Protein AF-A0A6N9H5B5-F1 (afdb_monomer_lite)

pLDDT: mean 84.83, std 9.29, range [54.19, 92.25]

Organism: NCBI:txid2695267

Secondary structure (DSSP, 8-state):
--HHHHHHHHTT-EEEESS-TTSSSEEEEEE-TTS-SEEEEEEE--HHHHHHHHH-SBPPP-

Structure (mmCIF, N/CA/C/O backbone):
data_AF-A0A6N9H5B5-F1
#
_entry.id   AF-A0A6N9H5B5-F1
#
loop_
_atom_site.group_PDB
_atom_site.id
_atom_site.type_symbol
_atom_site.label_atom_id
_atom_site.label_alt_id
_atom_site.label_comp_id
_atom_site.label_asym_id
_atom_site.label_entity_id
_atom_site.label_seq_id
_atom_site.pdbx_PDB_ins_code
_atom_site.Cartn_x
_atom_site.Cartn_y
_atom_site.Cartn_z
_atom_site.occupancy
_atom_site.B_iso_or_equiv
_atom_site.auth_seq_id
_atom_site.auth_comp_id
_atom_site.auth_asym_id
_atom_site.auth_atom_id
_atom_site.pdbx_PDB_model_num
ATOM 1 N N . MET A 1 1 ? -1.484 -7.632 -10.089 1.00 82.88 1 MET A N 1
ATOM 2 C CA . MET A 1 1 ? -1.786 -6.759 -8.942 1.00 82.88 1 MET A CA 1
ATOM 3 C C . MET A 1 1 ? -1.598 -7.595 -7.694 1.00 82.88 1 MET A C 1
ATOM 5 O O . MET A 1 1 ? -2.034 -8.741 -7.663 1.00 82.88 1 MET A O 1
ATOM 9 N N . ASP A 1 2 ? -0.855 -7.060 -6.731 1.00 89.75 2 ASP A N 1
ATOM 10 C CA . ASP A 1 2 ? -0.527 -7.696 -5.458 1.00 89.75 2 ASP A CA 1
ATOM 11 C C . ASP A 1 2 ? -1.784 -7.927 -4.590 1.00 89.75 2 ASP A C 1
ATOM 13 O O . ASP A 1 2 ? -2.489 -6.966 -4.259 1.00 89.75 2 ASP A O 1
ATOM 17 N N . PRO A 1 3 ? -2.060 -9.177 -4.176 1.00 90.94 3 PRO A N 1
ATOM 18 C CA . PRO A 1 3 ? -3.291 -9.523 -3.473 1.00 90.94 3 PRO A CA 1
ATOM 19 C C . PRO A 1 3 ? -3.329 -9.016 -2.026 1.00 90.94 3 PRO A C 1
ATOM 21 O O . PRO A 1 3 ? -4.414 -8.847 -1.467 1.00 90.94 3 PRO A O 1
ATOM 24 N N . ALA A 1 4 ? -2.179 -8.786 -1.382 1.00 90.31 4 ALA A N 1
ATOM 25 C CA . ALA A 1 4 ? -2.151 -8.237 -0.028 1.00 90.31 4 ALA A CA 1
ATOM 26 C C . ALA A 1 4 ? -2.553 -6.758 -0.048 1.00 90.31 4 ALA A C 1
ATOM 28 O O . ALA A 1 4 ? -3.373 -6.331 0.769 1.00 90.31 4 ALA A O 1
ATOM 29 N N . PHE A 1 5 ? -2.052 -6.009 -1.031 1.00 90.62 5 PHE A N 1
ATOM 30 C CA . PHE A 1 5 ? -2.439 -4.622 -1.250 1.00 90.62 5 PHE A CA 1
ATOM 31 C C . PHE A 1 5 ? -3.924 -4.479 -1.613 1.00 90.62 5 PHE A C 1
ATOM 33 O O . PHE A 1 5 ? -4.617 -3.633 -1.048 1.00 90.62 5 PHE A O 1
ATOM 40 N N . GLU A 1 6 ? -4.455 -5.333 -2.494 1.00 91.50 6 GLU A N 1
ATOM 41 C CA . GLU A 1 6 ? -5.885 -5.306 -2.836 1.00 91.50 6 GLU A CA 1
ATOM 42 C C . GLU A 1 6 ? -6.780 -5.577 -1.627 1.00 91.50 6 GLU A C 1
ATOM 44 O O . GLU A 1 6 ? -7.755 -4.858 -1.406 1.00 91.50 6 GLU A O 1
ATOM 49 N N . ARG A 1 7 ? -6.433 -6.570 -0.800 1.00 91.94 7 ARG A N 1
ATOM 50 C CA . ARG A 1 7 ? -7.184 -6.866 0.428 1.00 91.94 7 ARG A CA 1
ATOM 51 C C . ARG A 1 7 ? -7.176 -5.694 1.403 1.00 91.94 7 ARG A C 1
ATOM 53 O O . ARG A 1 7 ? -8.198 -5.435 2.031 1.00 91.94 7 ARG A O 1
ATOM 60 N N . TRP A 1 8 ? -6.053 -4.988 1.518 1.00 90.88 8 TRP A N 1
ATOM 61 C CA . TRP A 1 8 ? -5.951 -3.799 2.360 1.00 90.88 8 TRP A CA 1
ATOM 62 C C . TRP A 1 8 ? -6.873 -2.677 1.885 1.00 90.88 8 TRP A C 1
ATOM 64 O O . TRP A 1 8 ? -7.664 -2.147 2.664 1.00 90.88 8 TRP A O 1
ATOM 74 N N . ARG A 1 9 ? -6.831 -2.376 0.584 1.00 89.38 9 ARG A N 1
ATOM 75 C CA . ARG A 1 9 ? -7.704 -1.376 -0.039 1.00 89.38 9 ARG A CA 1
ATOM 76 C C . ARG A 1 9 ? -9.178 -1.728 0.107 1.00 89.38 9 ARG A C 1
ATOM 78 O O . ARG A 1 9 ? -9.981 -0.865 0.440 1.00 89.38 9 ARG A O 1
ATOM 85 N N . ALA A 1 10 ? -9.532 -2.993 -0.116 1.00 89.56 10 ALA A N 1
ATOM 86 C CA . ALA A 1 10 ? -10.903 -3.475 0.023 1.00 89.56 10 ALA A CA 1
ATOM 87 C C . ALA A 1 10 ? -11.421 -3.383 1.468 1.00 89.56 10 ALA A C 1
ATOM 89 O O . ALA A 1 10 ? -12.621 -3.227 1.676 1.00 89.56 10 ALA A O 1
ATOM 90 N N . ALA A 1 11 ? -10.528 -3.449 2.460 1.00 88.19 11 ALA A N 1
ATOM 91 C CA . ALA A 1 11 ? -10.861 -3.247 3.867 1.00 88.19 11 ALA A CA 1
ATOM 92 C C . ALA A 1 11 ? -11.003 -1.762 4.263 1.00 88.19 11 ALA A C 1
ATOM 94 O O . ALA A 1 11 ? -11.281 -1.483 5.426 1.00 88.19 11 ALA A O 1
ATOM 95 N N . GLY A 1 12 ? -10.800 -0.820 3.333 1.00 87.62 12 GLY A N 1
ATOM 96 C CA . GLY A 1 12 ? -10.814 0.619 3.616 1.00 87.62 12 GLY A CA 1
ATOM 97 C C . GLY A 1 12 ? -9.518 1.140 4.243 1.00 87.62 12 GLY A C 1
ATOM 98 O O . GLY A 1 12 ? -9.486 2.252 4.754 1.00 87.62 12 GLY A O 1
ATOM 99 N N . GLY A 1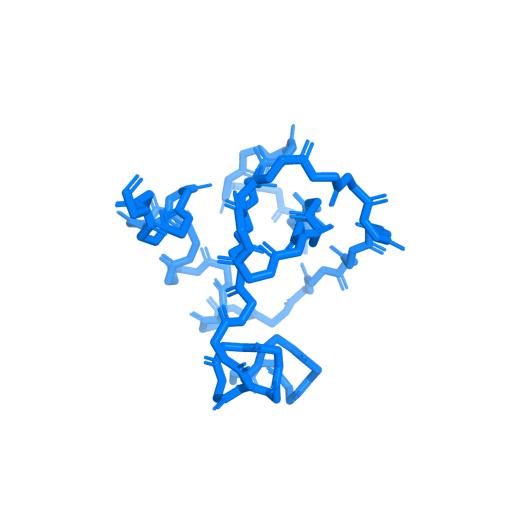 13 ? -8.441 0.352 4.226 1.00 88.56 13 GLY A N 1
ATOM 100 C CA . GLY A 1 13 ? -7.149 0.792 4.739 1.00 88.56 13 GLY A CA 1
ATOM 101 C C . GLY A 1 13 ? -6.540 1.902 3.881 1.00 88.56 13 GLY A C 1
ATOM 102 O O . GLY A 1 13 ? -6.611 1.865 2.649 1.00 88.56 13 GLY A O 1
ATOM 103 N N . THR A 1 14 ? -5.888 2.864 4.530 1.00 91.38 14 THR A N 1
ATOM 104 C CA . THR A 1 14 ? -5.141 3.934 3.858 1.00 91.38 14 THR A CA 1
ATOM 105 C C . THR A 1 14 ? -3.676 3.526 3.703 1.00 91.38 14 THR A C 1
ATOM 107 O O . THR A 1 14 ? -3.207 2.552 4.303 1.00 91.38 14 THR A O 1
ATOM 110 N N . TRP A 1 15 ? -2.924 4.206 2.844 1.00 92.00 15 TRP A N 1
ATOM 111 C CA . TRP A 1 15 ? -1.528 3.850 2.604 1.00 92.00 15 TRP A CA 1
ATOM 112 C C . TRP A 1 15 ? -0.674 5.054 2.247 1.00 92.00 15 TRP A C 1
ATOM 114 O O . TRP A 1 15 ? -1.185 6.100 1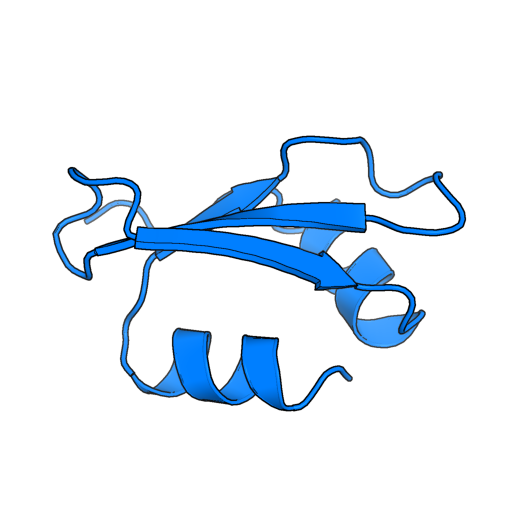.854 1.00 92.00 15 TRP A O 1
ATOM 124 N N . ARG A 1 16 ? 0.642 4.881 2.355 1.00 90.94 16 ARG A N 1
ATOM 125 C CA . ARG A 1 16 ? 1.631 5.855 1.908 1.00 90.94 16 ARG A CA 1
ATOM 126 C C . ARG A 1 16 ? 2.844 5.162 1.313 1.00 90.94 16 ARG A C 1
ATOM 128 O O . ARG A 1 16 ? 3.482 4.339 1.960 1.00 90.94 16 ARG A O 1
ATOM 135 N N . VAL A 1 17 ? 3.202 5.521 0.093 1.00 91.38 17 VAL A N 1
ATOM 136 C CA . VAL A 1 17 ? 4.419 5.043 -0.558 1.00 91.38 17 VAL A CA 1
ATOM 137 C C . VAL A 1 17 ? 5.643 5.635 0.146 1.00 91.38 17 VAL A C 1
ATOM 139 O O . VAL A 1 17 ? 5.777 6.849 0.287 1.00 91.38 17 VAL A O 1
ATOM 142 N N . LEU A 1 18 ? 6.538 4.760 0.604 1.00 88.81 18 LEU A N 1
ATOM 143 C CA . LEU A 1 18 ? 7.785 5.109 1.286 1.00 88.81 18 LEU A CA 1
ATOM 144 C C . LEU A 1 18 ? 8.964 5.237 0.317 1.00 88.81 18 LEU A C 1
ATOM 146 O O . LEU A 1 18 ? 9.859 6.040 0.557 1.00 88.81 18 LEU A O 1
ATOM 150 N N . ASN A 1 19 ? 8.963 4.460 -0.770 1.00 84.38 19 ASN A N 1
ATOM 151 C CA . ASN A 1 19 ? 9.996 4.494 -1.807 1.00 84.38 19 ASN A CA 1
ATOM 152 C C . ASN A 1 19 ? 9.367 4.642 -3.194 1.00 84.38 19 ASN A C 1
ATOM 154 O O . ASN A 1 19 ? 8.353 4.017 -3.482 1.00 84.38 19 ASN A O 1
ATOM 158 N N . GLY A 1 20 ? 9.988 5.452 -4.056 1.00 68.06 20 GLY A N 1
ATOM 159 C CA . GLY A 1 20 ? 9.430 5.828 -5.357 1.00 68.06 20 GLY A CA 1
ATOM 160 C C . GLY A 1 20 ? 9.158 4.651 -6.299 1.00 68.06 20 GLY A C 1
ATOM 161 O O . GLY A 1 20 ? 9.919 3.685 -6.355 1.00 68.06 20 GLY A O 1
ATOM 162 N N . ALA A 1 21 ? 8.104 4.790 -7.104 1.00 61.25 21 ALA A N 1
ATOM 163 C CA . ALA A 1 21 ? 7.565 3.765 -8.002 1.00 61.25 21 ALA A CA 1
ATOM 164 C C . ALA A 1 21 ? 8.465 3.335 -9.186 1.00 61.25 21 ALA A C 1
ATOM 166 O O . ALA A 1 21 ? 8.030 2.585 -10.054 1.00 61.25 21 ALA A O 1
ATOM 167 N N . GLY A 1 22 ? 9.721 3.789 -9.225 1.00 60.09 22 GLY A N 1
ATOM 168 C CA . GLY A 1 22 ? 10.745 3.345 -10.181 1.00 60.09 22 GLY A CA 1
ATOM 169 C C . GLY A 1 22 ? 11.715 2.298 -9.622 1.00 60.09 22 GLY A C 1
ATOM 170 O O . GLY A 1 22 ? 12.624 1.867 -10.329 1.00 60.09 22 GLY A O 1
ATOM 171 N N . ALA A 1 23 ? 11.567 1.912 -8.353 1.00 66.62 23 ALA A N 1
ATOM 172 C CA . ALA A 1 23 ? 12.346 0.835 -7.759 1.00 66.62 23 ALA A CA 1
ATOM 173 C C . ALA A 1 23 ? 11.808 -0.536 -8.201 1.00 66.62 23 ALA A C 1
ATOM 175 O O . ALA A 1 23 ? 10.610 -0.704 -8.415 1.00 66.62 23 ALA A O 1
ATOM 176 N N . ALA A 1 24 ? 12.688 -1.540 -8.272 1.00 75.88 24 ALA A N 1
ATOM 177 C CA . ALA A 1 24 ? 12.284 -2.931 -8.510 1.00 75.88 24 ALA A CA 1
ATOM 178 C C . ALA A 1 24 ? 11.311 -3.463 -7.434 1.00 75.88 24 ALA A C 1
ATOM 180 O O . ALA A 1 24 ? 10.592 -4.429 -7.669 1.00 75.88 24 ALA A O 1
ATOM 181 N N . GLU A 1 25 ? 11.291 -2.816 -6.266 1.00 82.25 25 GLU A N 1
ATOM 182 C CA . GLU A 1 25 ? 10.388 -3.073 -5.150 1.00 82.25 25 GLU A CA 1
ATOM 183 C C . GLU A 1 25 ? 9.905 -1.730 -4.584 1.00 82.25 25 GLU A C 1
ATOM 185 O O . GLU A 1 25 ? 10.707 -0.900 -4.144 1.00 82.25 25 GLU A O 1
ATOM 190 N N . VAL A 1 26 ? 8.592 -1.520 -4.573 1.00 88.81 26 VAL A N 1
ATOM 191 C CA . VAL A 1 26 ? 7.935 -0.375 -3.943 1.00 88.81 26 VAL A CA 1
ATOM 192 C C . VAL A 1 26 ? 7.571 -0.741 -2.514 1.00 88.81 26 VAL A C 1
ATOM 194 O O . VAL A 1 26 ? 6.968 -1.779 -2.254 1.00 88.81 26 VAL A O 1
ATOM 197 N N . ARG A 1 27 ? 7.920 0.129 -1.567 1.00 91.38 27 ARG A N 1
ATOM 198 C CA . ARG A 1 27 ? 7.540 -0.036 -0.161 1.00 91.38 27 ARG A CA 1
ATOM 199 C C . ARG A 1 27 ? 6.402 0.895 0.169 1.00 91.38 27 ARG A C 1
ATOM 201 O O . ARG A 1 27 ? 6.487 2.087 -0.114 1.00 91.38 27 ARG A O 1
ATOM 208 N N . VAL A 1 28 ? 5.375 0.349 0.794 1.00 91.50 28 VAL A N 1
ATOM 209 C CA . VAL A 1 28 ? 4.162 1.067 1.155 1.00 91.50 28 VAL A CA 1
ATOM 210 C C . VAL A 1 28 ? 3.917 0.893 2.641 1.00 91.50 28 VAL A C 1
ATOM 212 O O . VAL A 1 28 ? 3.827 -0.225 3.133 1.00 91.50 28 VAL A O 1
ATOM 215 N N . GLU A 1 29 ? 3.802 1.995 3.362 1.00 92.25 29 GLU A N 1
ATOM 216 C CA . GLU A 1 29 ? 3.295 2.016 4.723 1.00 92.25 29 GLU A CA 1
ATOM 217 C C . GLU A 1 29 ? 1.776 1.866 4.689 1.00 92.25 29 GLU A C 1
ATOM 219 O O . GLU A 1 29 ? 1.067 2.690 4.113 1.00 92.25 29 GLU A O 1
ATOM 224 N N . LEU A 1 30 ? 1.283 0.795 5.293 1.00 91.62 30 LEU A N 1
ATOM 225 C CA . LEU A 1 30 ? -0.129 0.545 5.514 1.00 91.62 30 LEU A CA 1
ATOM 226 C C . LEU A 1 30 ? -0.559 1.303 6.768 1.00 91.62 30 LEU A C 1
ATOM 228 O O . LEU A 1 30 ? 0.075 1.178 7.816 1.00 91.62 30 LEU A O 1
ATOM 232 N N . ARG A 1 31 ? -1.635 2.076 6.665 1.00 90.50 31 ARG A N 1
ATOM 233 C CA . ARG A 1 31 ? -2.167 2.920 7.737 1.00 90.50 31 ARG A CA 1
ATOM 234 C C . ARG A 1 31 ? -3.628 2.598 8.015 1.00 90.50 31 ARG A C 1
ATOM 236 O O . ARG A 1 31 ? -4.360 2.205 7.106 1.00 90.50 31 ARG A O 1
ATOM 243 N N . THR A 1 32 ? -4.052 2.743 9.267 1.00 83.44 32 THR A N 1
ATOM 244 C CA . THR A 1 32 ? -5.441 2.484 9.676 1.00 83.44 32 THR A CA 1
ATOM 245 C C . THR A 1 32 ? -6.464 3.157 8.760 1.00 83.44 32 THR A C 1
ATOM 247 O O . THR A 1 32 ? -6.166 4.111 8.043 1.00 83.44 32 THR A O 1
ATOM 250 N N . CYS A 1 33 ? -7.699 2.652 8.790 1.00 77.56 33 CYS A N 1
ATOM 251 C CA . CYS A 1 33 ? -8.821 3.260 8.069 1.00 77.56 33 CYS A CA 1
ATOM 252 C C . CYS A 1 33 ? -9.028 4.739 8.452 1.00 77.56 33 CYS A C 1
ATOM 254 O O . CYS A 1 33 ? -9.477 5.514 7.624 1.00 77.56 33 CYS A O 1
ATOM 256 N N . ASP A 1 34 ? -8.639 5.128 9.671 1.00 74.00 34 ASP A N 1
ATOM 257 C CA . ASP A 1 34 ? -8.668 6.512 10.173 1.00 74.00 34 ASP A CA 1
ATOM 258 C C . ASP A 1 34 ? -7.461 7.356 9.696 1.00 74.00 34 ASP A C 1
ATOM 260 O O . ASP A 1 34 ? -7.239 8.472 10.147 1.00 74.00 34 ASP A O 1
ATOM 264 N N . GLY A 1 35 ? -6.583 6.806 8.847 1.00 66.38 35 GLY A N 1
ATOM 265 C CA . GLY A 1 35 ? -5.403 7.497 8.303 1.00 66.38 35 GLY A CA 1
ATOM 266 C C . GLY A 1 35 ? -4.255 7.743 9.293 1.00 66.38 35 GLY A C 1
ATOM 267 O O . GLY A 1 35 ? -3.131 8.045 8.873 1.00 66.38 35 GLY A O 1
ATOM 268 N N . GLY A 1 36 ? -4.521 7.606 10.594 1.00 72.25 36 GLY A N 1
ATOM 269 C CA . GLY A 1 36 ? -3.663 8.113 11.661 1.00 72.25 36 GLY A CA 1
ATOM 270 C C . GLY A 1 36 ? -2.495 7.218 12.073 1.00 72.25 36 GLY A C 1
ATOM 271 O O . GLY A 1 36 ? -1.433 7.743 12.408 1.00 72.25 36 GLY A O 1
ATOM 272 N N . GLU A 1 37 ? -2.641 5.887 12.042 1.00 82.75 37 GLU A N 1
ATOM 273 C CA . GLU A 1 37 ? -1.657 4.984 12.663 1.00 82.75 37 GLU A CA 1
ATOM 274 C C . GLU A 1 37 ? -1.009 4.012 11.664 1.00 82.75 37 GLU A C 1
ATOM 276 O O . GLU A 1 37 ? -1.723 3.303 10.946 1.00 82.75 37 GLU A O 1
ATOM 281 N N . PRO A 1 38 ? 0.339 3.931 11.618 1.00 86.00 38 PRO A N 1
ATOM 282 C CA . PRO A 1 38 ? 1.038 2.961 10.787 1.00 86.00 38 PRO A CA 1
ATOM 283 C C . PRO A 1 38 ? 0.849 1.548 11.350 1.00 86.00 38 PRO A C 1
ATOM 285 O O . PRO A 1 38 ? 1.247 1.241 12.471 1.00 86.00 38 PRO A O 1
ATOM 288 N N . MET A 1 39 ? 0.257 0.674 10.542 1.00 89.12 39 MET A N 1
ATOM 289 C CA . MET A 1 39 ? -0.014 -0.729 10.870 1.00 89.12 39 MET A CA 1
ATOM 290 C C . MET A 1 39 ? 1.104 -1.661 10.398 1.00 89.12 39 MET A C 1
ATOM 292 O O . MET A 1 39 ? 1.317 -2.728 10.972 1.00 89.12 39 MET A O 1
ATOM 296 N N . GLY A 1 40 ? 1.841 -1.271 9.358 1.00 90.44 40 GLY A N 1
ATOM 297 C CA . GLY A 1 40 ? 2.967 -2.049 8.860 1.00 90.44 40 GLY A CA 1
ATOM 298 C C . GLY A 1 40 ? 3.514 -1.523 7.544 1.00 90.44 40 GLY A C 1
ATOM 299 O O . GLY A 1 40 ? 3.020 -0.543 6.997 1.00 90.44 40 GLY A O 1
ATOM 300 N N . VAL A 1 41 ? 4.537 -2.196 7.023 1.00 91.88 41 VAL A N 1
ATOM 301 C CA . VAL A 1 41 ? 5.103 -1.904 5.703 1.00 91.88 41 VAL A CA 1
ATOM 302 C C . VAL A 1 41 ? 4.931 -3.123 4.811 1.00 91.88 41 VAL A C 1
ATOM 304 O O . VAL A 1 41 ? 5.341 -4.225 5.170 1.00 91.88 41 VAL A O 1
ATOM 307 N N . LEU A 1 42 ? 4.340 -2.908 3.642 1.00 91.06 42 LEU A N 1
ATOM 308 C CA . LEU A 1 42 ? 4.210 -3.890 2.582 1.00 91.06 42 LEU A CA 1
ATOM 309 C C . LEU A 1 42 ? 5.252 -3.598 1.500 1.00 91.06 42 LEU A C 1
ATOM 311 O O . LEU A 1 42 ? 5.312 -2.493 0.960 1.00 91.06 42 LEU A O 1
ATOM 315 N N . ALA A 1 43 ? 6.078 -4.593 1.195 1.00 91.00 43 ALA A N 1
ATOM 316 C CA . ALA A 1 43 ? 6.974 -4.567 0.049 1.00 91.00 43 ALA A CA 1
ATOM 317 C C . ALA A 1 43 ? 6.257 -5.190 -1.150 1.00 91.00 43 ALA A C 1
ATOM 319 O O . ALA A 1 43 ? 5.756 -6.310 -1.058 1.00 91.00 43 ALA A O 1
ATOM 320 N N . VAL A 1 44 ? 6.202 -4.462 -2.261 1.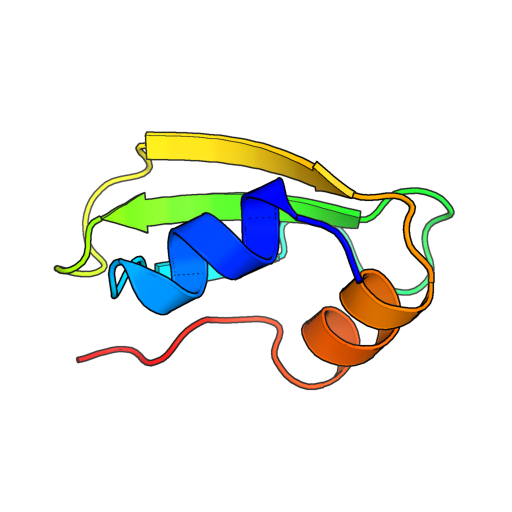00 89.44 44 VAL A N 1
ATOM 321 C CA . VAL A 1 44 ? 5.501 -4.871 -3.474 1.00 89.44 44 VAL A CA 1
ATOM 322 C C . VAL A 1 44 ? 6.455 -4.831 -4.657 1.00 89.44 44 VAL A C 1
ATOM 324 O O . VAL A 1 44 ? 7.077 -3.809 -4.925 1.00 89.44 44 VAL A O 1
ATOM 327 N N . ALA A 1 45 ? 6.541 -5.938 -5.389 1.00 87.56 45 ALA A N 1
ATOM 328 C CA . ALA A 1 45 ? 7.316 -6.042 -6.628 1.00 87.56 45 ALA A CA 1
ATOM 329 C C . ALA A 1 45 ? 6.430 -6.298 -7.866 1.00 87.56 45 ALA A C 1
ATOM 331 O O . ALA A 1 45 ? 6.932 -6.413 -8.983 1.00 87.56 45 ALA A O 1
ATOM 332 N N . ASP A 1 46 ? 5.107 -6.402 -7.686 1.00 90.12 46 ASP A N 1
ATOM 333 C CA . ASP A 1 46 ? 4.151 -6.565 -8.786 1.00 90.12 46 ASP A CA 1
ATOM 334 C C . ASP A 1 46 ? 4.061 -5.279 -9.615 1.00 90.12 46 ASP A C 1
ATOM 336 O O . ASP A 1 46 ? 3.717 -4.214 -9.103 1.00 90.12 46 ASP A O 1
ATOM 340 N N . ALA A 1 47 ? 4.325 -5.389 -10.917 1.00 87.19 47 ALA A N 1
ATOM 341 C CA . ALA A 1 47 ? 4.378 -4.241 -11.817 1.00 87.19 47 ALA A CA 1
ATOM 342 C C . ALA A 1 47 ? 3.054 -3.459 -11.897 1.00 87.19 47 ALA A C 1
ATOM 344 O O . ALA A 1 47 ? 3.082 -2.235 -12.017 1.00 87.19 47 ALA A O 1
ATOM 345 N N . ALA A 1 48 ? 1.901 -4.132 -11.800 1.00 89.31 48 ALA A N 1
ATOM 346 C CA . ALA A 1 48 ? 0.604 -3.459 -11.855 1.00 89.31 48 ALA A CA 1
ATOM 347 C C . ALA A 1 48 ? 0.327 -2.668 -10.570 1.00 89.31 48 ALA A C 1
ATOM 349 O O . ALA A 1 48 ? -0.172 -1.546 -10.635 1.00 89.31 48 ALA A O 1
ATOM 350 N N . THR A 1 49 ? 0.690 -3.211 -9.406 1.00 88.19 49 THR A N 1
ATOM 351 C CA . THR A 1 49 ? 0.595 -2.470 -8.144 1.00 88.19 49 THR A CA 1
ATOM 352 C C . THR A 1 49 ? 1.602 -1.330 -8.084 1.00 88.19 49 THR A C 1
ATOM 354 O O . THR A 1 49 ? 1.236 -0.241 -7.657 1.00 88.19 49 THR A O 1
ATOM 357 N N . CYS A 1 50 ? 2.840 -1.530 -8.544 1.00 88.12 50 CYS A N 1
ATOM 358 C CA . CYS A 1 50 ? 3.835 -0.460 -8.613 1.00 88.12 50 CYS A CA 1
ATOM 359 C C . CYS A 1 50 ? 3.362 0.697 -9.503 1.00 88.12 50 CYS A C 1
ATOM 361 O O . CYS A 1 50 ? 3.473 1.848 -9.093 1.00 88.12 50 CYS A O 1
ATOM 363 N N . ALA A 1 51 ? 2.784 0.404 -10.674 1.00 88.81 51 ALA A N 1
ATOM 364 C CA . ALA A 1 51 ? 2.199 1.421 -11.548 1.00 88.81 51 ALA A CA 1
ATOM 365 C C . ALA A 1 51 ? 1.044 2.165 -10.858 1.00 88.81 51 ALA A C 1
ATOM 367 O O . ALA A 1 51 ? 1.053 3.390 -10.802 1.00 88.81 51 ALA A O 1
ATOM 368 N N . PHE A 1 52 ? 0.117 1.433 -10.232 1.00 88.81 52 PHE A N 1
ATOM 369 C CA . PHE A 1 52 ? -0.984 2.037 -9.481 1.00 88.81 52 PHE A CA 1
ATOM 370 C C . PHE A 1 52 ? -0.487 2.958 -8.353 1.00 88.81 52 PHE A C 1
ATOM 372 O O . PHE A 1 52 ? -0.984 4.065 -8.190 1.00 88.81 52 PHE A O 1
ATOM 379 N N . LEU A 1 53 ? 0.511 2.522 -7.583 1.00 88.94 53 LEU A N 1
ATOM 380 C CA . LEU A 1 53 ? 1.115 3.300 -6.495 1.00 88.94 53 LEU A CA 1
ATOM 381 C C . LEU A 1 53 ? 1.929 4.501 -6.994 1.00 88.94 53 LEU A C 1
ATOM 383 O O . LEU A 1 53 ? 2.120 5.454 -6.244 1.00 88.94 53 LEU A O 1
ATOM 387 N N . ALA A 1 54 ? 2.411 4.471 -8.239 1.00 87.75 54 ALA A N 1
ATOM 388 C 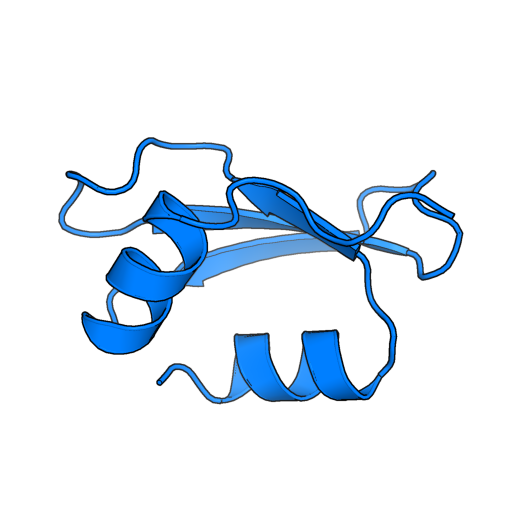CA . ALA A 1 54 ? 3.041 5.624 -8.878 1.00 87.75 54 ALA A CA 1
ATOM 389 C C . ALA A 1 54 ? 2.034 6.759 -9.091 1.00 87.75 54 ALA A C 1
ATOM 391 O O . ALA A 1 54 ? 2.360 7.925 -8.884 1.00 87.75 54 ALA A O 1
ATOM 392 N N . GLU A 1 55 ? 0.819 6.401 -9.506 1.00 88.94 55 GLU A N 1
ATOM 393 C CA . GLU A 1 55 ? -0.285 7.330 -9.762 1.00 88.94 55 GLU A CA 1
ATOM 394 C C . GLU A 1 55 ? -1.024 7.710 -8.468 1.00 88.94 55 GLU A C 1
ATOM 396 O O . GLU A 1 55 ? -1.526 8.825 -8.339 1.00 88.94 55 GLU A O 1
ATOM 401 N N . HIS A 1 56 ? -1.038 6.802 -7.486 1.00 89.62 56 HIS A N 1
ATOM 402 C CA . HIS A 1 56 ? -1.694 6.945 -6.185 1.00 89.62 56 HIS A CA 1
ATOM 403 C C . HIS A 1 56 ? -0.704 6.693 -5.030 1.00 89.62 56 HIS A C 1
ATOM 405 O O . HIS A 1 56 ? -0.782 5.657 -4.351 1.00 89.62 56 HIS A O 1
ATOM 411 N N . PRO A 1 57 ? 0.240 7.627 -4.792 1.00 87.81 57 PRO A N 1
ATOM 412 C CA . PRO A 1 57 ? 1.278 7.471 -3.772 1.00 87.81 57 PRO A CA 1
ATOM 413 C C . PRO A 1 57 ? 0.729 7.487 -2.340 1.00 87.81 57 PRO A C 1
ATOM 415 O O . PRO A 1 57 ? 1.388 7.012 -1.416 1.00 87.81 57 PRO A O 1
ATOM 418 N N . GLU A 1 58 ? -0.482 7.995 -2.150 1.00 87.81 58 GLU A N 1
ATOM 419 C CA . GLU A 1 58 ? -1.213 7.982 -0.891 1.00 87.81 58 GLU A CA 1
ATOM 420 C C . GLU A 1 58 ? -2.640 7.474 -1.113 1.00 87.81 58 GLU A C 1
A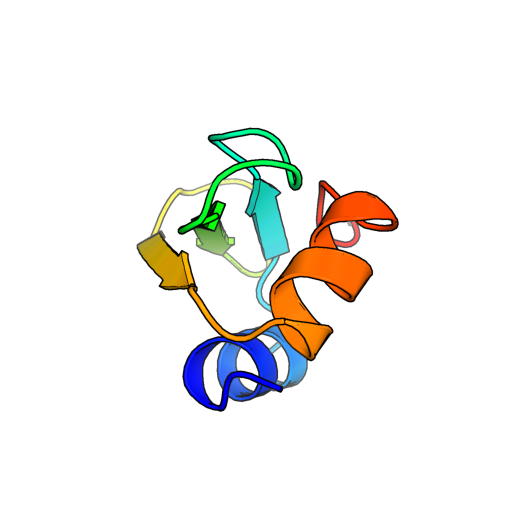TOM 422 O O 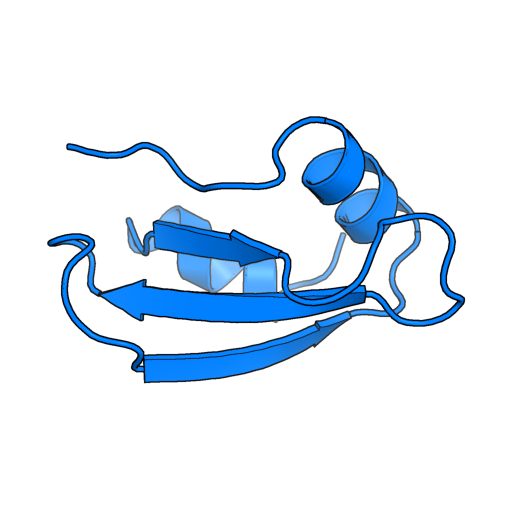. GLU A 1 58 ? -3.221 7.637 -2.190 1.00 87.81 58 GLU A O 1
ATOM 427 N N . GLY A 1 59 ? -3.172 6.786 -0.102 1.00 84.81 59 GLY A N 1
ATOM 428 C CA . GLY A 1 59 ? -4.573 6.380 -0.071 1.00 84.81 59 GLY A CA 1
ATOM 429 C C . GLY A 1 59 ? -5.503 7.577 0.131 1.00 84.81 59 GLY A C 1
ATOM 430 O O . GLY A 1 59 ? -5.028 8.669 0.439 1.00 84.81 59 GLY A O 1
ATOM 431 N N . PRO A 1 60 ? -6.825 7.393 -0.031 1.00 75.12 60 PRO A N 1
ATOM 432 C CA . PRO A 1 60 ? -7.785 8.443 0.287 1.00 75.12 60 PRO A CA 1
ATOM 433 C C . PRO A 1 60 ? -7.588 8.872 1.747 1.00 75.12 60 PRO A C 1
ATOM 435 O O . PRO A 1 60 ? -7.700 8.046 2.651 1.00 75.12 60 PRO A O 1
ATOM 438 N N . ALA A 1 61 ? -7.233 10.139 1.953 1.00 60.00 61 ALA A N 1
ATOM 439 C CA . ALA A 1 61 ? -7.358 10.777 3.252 1.00 60.00 61 ALA A CA 1
ATOM 440 C C . ALA A 1 61 ? -8.850 11.046 3.461 1.00 60.00 61 ALA A C 1
ATOM 442 O O . ALA A 1 61 ? -9.466 11.688 2.605 1.00 60.00 61 ALA A O 1
ATOM 443 N N . ASP A 1 62 ? -9.422 10.488 4.524 1.00 54.19 62 ASP A N 1
ATOM 444 C CA . ASP A 1 62 ? -10.714 10.961 5.028 1.00 54.19 62 ASP A CA 1
ATOM 445 C C . ASP A 1 62 ? -10.560 12.398 5.559 1.00 54.19 62 ASP A C 1
ATOM 447 O O . ASP A 1 62 ? -9.536 12.670 6.237 1.00 54.19 62 ASP A O 1
#

Foldseek 3Di:
DDPVVVVLVVVQWKKAWPDALVDCKTKIFIHGSQNPGGPDIDIDNDNVVSVVCNVVRIGDHD

Radius of gyration: 10.41 Å; chains: 1; bounding box: 23×20×24 Å

Sequence (62 aa):
MDPAFERWRAAGGTWRVLNGAGAAEVRVELRTCDGGEPMGVLAVADAATCAFLAEHPEGPAD